Protein AF-A0A1F7V9Z9-F1 (afdb_monomer)

InterPro domains:
  IPR032808 DoxX family [PF07681] (22-107)

Foldseek 3Di:
DDDDPVNVVVVVDPPVVVLVVLLVLLLVLLCVLQVVLCVQVPDPPRFCLVVLCPFDDDCSVVSNVCRPPPVVSCCSNVLSNVLSVCSVQLHLLQVSLVSLLVVLVVVCRRNVCVNPVVHPDDPSNVSNVSSVCSNPDPSSCPRHCLVVVCPDPVNVVDPVSNNSD

Organism: NCBI:txid1802408

pLDDT: mean 88.8, std 11.3, range [54.09, 98.44]

Mean predicted aligned error: 6.37 Å

Radius of gyration: 18.66 Å; Cα contacts (8 Å, |Δi|>4): 190; chains: 1; bounding box: 42×37×50 Å

Structure (mmCIF, N/CA/C/O backbone):
data_AF-A0A1F7V9Z9-F1
#
_entry.id   AF-A0A1F7V9Z9-F1
#
loop_
_atom_site.group_PDB
_atom_site.id
_atom_site.type_symbol
_atom_site.label_atom_id
_atom_site.label_alt_id
_atom_site.label_comp_id
_atom_site.label_asym_id
_atom_site.label_entity_id
_atom_site.label_seq_id
_atom_site.pdbx_PDB_ins_code
_atom_site.Cartn_x
_atom_site.Cartn_y
_atom_site.Cartn_z
_atom_site.occupancy
_atom_site.B_iso_or_equiv
_atom_site.auth_seq_id
_atom_site.auth_comp_id
_atom_site.auth_asym_id
_atom_site.auth_atom_id
_atom_site.pdbx_PDB_model_num
ATOM 1 N N . MET A 1 1 ? -24.300 -20.851 29.637 1.00 61.25 1 MET A N 1
ATOM 2 C CA . MET A 1 1 ? -23.909 -20.732 28.215 1.00 61.25 1 MET A CA 1
ATOM 3 C C . MET A 1 1 ? -22.431 -21.101 28.122 1.00 61.25 1 MET A C 1
ATOM 5 O O . MET A 1 1 ? -21.657 -20.502 28.857 1.00 61.25 1 MET A O 1
ATOM 9 N N . LYS A 1 2 ? -22.033 -22.140 27.368 1.00 64.06 2 LYS A N 1
ATOM 10 C CA . LYS A 1 2 ? -20.602 -22.479 27.214 1.00 64.06 2 LYS A CA 1
ATOM 11 C C . LYS A 1 2 ? -19.949 -21.361 26.401 1.00 64.06 2 LYS A C 1
ATOM 13 O O . LYS A 1 2 ? -20.357 -21.147 25.265 1.00 64.06 2 LYS A O 1
ATOM 18 N N . THR A 1 3 ? -18.995 -20.646 26.987 1.00 73.06 3 THR A N 1
ATOM 19 C CA . THR A 1 3 ? -18.191 -19.659 26.260 1.00 73.06 3 THR A CA 1
ATOM 20 C C . THR A 1 3 ? -17.391 -20.379 25.179 1.00 73.06 3 THR A C 1
ATOM 22 O O . THR A 1 3 ? -16.817 -21.447 25.422 1.00 73.06 3 THR A O 1
ATOM 25 N N . SER A 1 4 ? -17.407 -19.844 23.960 1.00 87.19 4 SER A N 1
ATOM 26 C CA . SER A 1 4 ? -16.645 -20.419 22.858 1.00 87.19 4 SER A CA 1
ATOM 27 C C . SER A 1 4 ? -15.143 -20.255 23.122 1.00 87.19 4 SER A C 1
ATOM 29 O O . SER A 1 4 ? -14.706 -19.453 23.955 1.00 87.19 4 SER A O 1
ATOM 31 N N . SER A 1 5 ? -14.307 -21.018 22.416 1.00 81.31 5 SER A N 1
ATOM 32 C CA . SER A 1 5 ? -12.852 -20.819 22.484 1.00 81.31 5 SER A CA 1
ATOM 33 C C . SER A 1 5 ? -12.435 -19.407 22.049 1.00 81.31 5 SER A C 1
ATOM 35 O O . SER A 1 5 ? -11.428 -18.907 22.541 1.00 81.31 5 SER A O 1
ATOM 37 N N . PHE A 1 6 ? -13.235 -18.746 21.206 1.00 77.25 6 PHE A N 1
ATOM 38 C CA . PHE A 1 6 ? -13.003 -17.373 20.768 1.00 77.25 6 PHE A CA 1
ATOM 39 C C . PHE A 1 6 ? -13.287 -16.354 21.878 1.00 77.25 6 PHE A C 1
ATOM 41 O O . PHE A 1 6 ? -12.482 -15.456 22.104 1.00 77.25 6 PHE A O 1
ATOM 48 N N . ASP A 1 7 ? -14.362 -16.546 22.646 1.00 78.69 7 ASP A N 1
ATOM 49 C CA . ASP A 1 7 ? -14.715 -15.643 23.753 1.00 78.69 7 ASP A CA 1
ATOM 50 C C . ASP A 1 7 ? -13.625 -15.650 24.830 1.00 78.69 7 ASP A C 1
A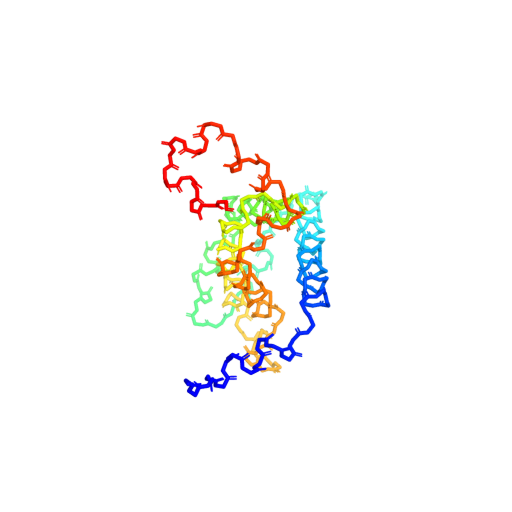TOM 52 O O . ASP A 1 7 ? -13.245 -14.613 25.369 1.00 78.69 7 ASP A O 1
ATOM 56 N N . ARG A 1 8 ? -13.054 -16.829 25.105 1.00 79.94 8 ARG A N 1
ATOM 57 C CA . ARG A 1 8 ? -11.933 -16.970 26.044 1.00 79.94 8 ARG A CA 1
ATOM 58 C C . ARG A 1 8 ? -10.670 -16.259 2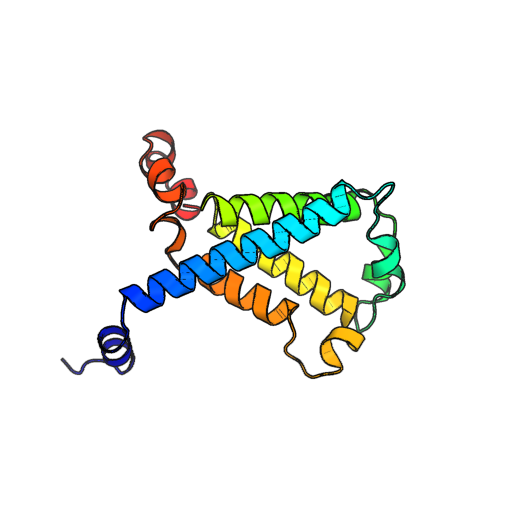5.558 1.00 79.94 8 ARG A C 1
ATOM 60 O O . ARG A 1 8 ? -9.995 -15.635 26.369 1.00 79.94 8 ARG A O 1
ATOM 67 N N . LEU A 1 9 ? -10.371 -16.322 24.259 1.00 76.81 9 LEU A N 1
ATOM 68 C CA . LEU A 1 9 ? -9.246 -15.602 23.658 1.00 76.81 9 LEU A CA 1
ATOM 69 C C . LEU A 1 9 ? -9.456 -14.082 23.719 1.00 76.81 9 LEU A C 1
ATOM 71 O O . LEU A 1 9 ? -8.547 -13.353 24.110 1.00 76.81 9 LEU A O 1
ATOM 75 N N . ALA A 1 10 ? -10.658 -13.609 23.387 1.00 74.31 10 ALA A N 1
ATOM 76 C CA . ALA A 1 10 ? -11.002 -12.192 23.432 1.00 74.31 10 ALA A CA 1
ATOM 77 C C . ALA A 1 10 ? -10.874 -11.618 24.853 1.00 74.31 10 ALA A C 1
ATOM 79 O O . ALA A 1 10 ? -10.286 -10.557 25.034 1.00 74.31 10 ALA A O 1
ATOM 80 N N . HIS A 1 11 ? -11.342 -12.346 25.873 1.00 75.31 11 HIS A N 1
ATOM 81 C CA . HIS A 1 11 ? -11.201 -11.934 27.273 1.00 75.31 11 HIS A CA 1
ATOM 82 C C . HIS A 1 11 ? -9.764 -12.016 27.810 1.00 75.31 11 HIS A C 1
ATOM 84 O O . HIS A 1 11 ? -9.434 -11.299 28.751 1.00 75.31 11 HIS A O 1
ATOM 90 N N . ALA A 1 12 ? -8.913 -12.870 27.233 1.00 76.50 12 ALA A N 1
ATOM 91 C CA . ALA A 1 12 ? -7.499 -12.979 27.595 1.00 76.50 12 ALA A CA 1
ATOM 92 C C . ALA A 1 12 ? -6.606 -11.939 26.891 1.00 76.50 12 ALA A C 1
ATOM 94 O O . ALA A 1 12 ? -5.448 -11.768 27.271 1.00 76.50 12 ALA A O 1
ATOM 95 N N . THR A 1 13 ? -7.117 -11.259 25.861 1.00 77.81 13 THR A N 1
ATOM 96 C CA . THR A 1 13 ? -6.354 -10.281 25.080 1.00 77.81 13 THR A CA 1
ATOM 97 C C . THR A 1 13 ? -6.350 -8.927 25.787 1.00 77.81 13 THR A C 1
ATOM 99 O O . THR A 1 13 ? -7.410 -8.360 26.052 1.00 77.81 13 THR A O 1
ATOM 102 N N . ASP A 1 14 ? -5.166 -8.362 26.048 1.00 85.62 14 ASP A N 1
ATOM 103 C CA . ASP A 1 14 ? -5.070 -6.962 26.471 1.00 85.62 14 ASP A CA 1
ATOM 104 C C . ASP A 1 14 ? -5.471 -6.045 25.310 1.00 85.62 14 ASP A C 1
ATOM 106 O O . ASP A 1 14 ? -4.709 -5.815 24.366 1.00 85.62 14 ASP A O 1
ATOM 110 N N . ALA A 1 15 ? -6.691 -5.514 25.387 1.00 82.38 15 ALA A N 1
ATOM 111 C CA . ALA A 1 15 ? -7.247 -4.640 24.364 1.00 82.38 15 ALA A CA 1
ATOM 112 C C . ALA A 1 15 ? -6.366 -3.406 24.117 1.00 82.38 15 ALA A C 1
ATOM 114 O O . ALA A 1 15 ? -6.237 -2.968 22.975 1.00 82.38 15 ALA A O 1
ATOM 115 N N . LYS A 1 16 ? -5.720 -2.859 25.159 1.00 83.75 16 LYS A N 1
ATOM 116 C CA . LYS A 1 16 ? -4.858 -1.677 25.017 1.00 83.75 16 LYS A CA 1
ATOM 117 C C . LYS A 1 16 ? -3.607 -2.009 24.212 1.00 83.75 16 LYS A C 1
ATOM 119 O O . LYS A 1 16 ? -3.325 -1.320 23.233 1.00 83.75 16 LYS A O 1
ATOM 124 N N . GLY A 1 17 ? -2.895 -3.072 24.584 1.00 86.50 17 GLY A N 1
ATOM 125 C CA . GLY A 1 17 ? -1.724 -3.554 23.856 1.00 86.50 17 GLY A CA 1
ATOM 126 C C . GLY A 1 17 ? -2.038 -3.896 22.400 1.00 86.50 17 GLY A C 1
ATOM 127 O O . GLY A 1 17 ? -1.309 -3.477 21.502 1.00 86.50 17 GLY A O 1
ATOM 128 N N . PHE A 1 18 ? -3.162 -4.572 22.144 1.00 86.75 18 PHE A N 1
ATOM 129 C CA . PHE A 1 18 ? -3.596 -4.899 20.785 1.00 86.75 18 PHE A CA 1
ATOM 130 C C . PHE A 1 18 ? -3.855 -3.648 19.931 1.00 86.75 18 PHE A C 1
ATOM 132 O O . PHE A 1 18 ? -3.379 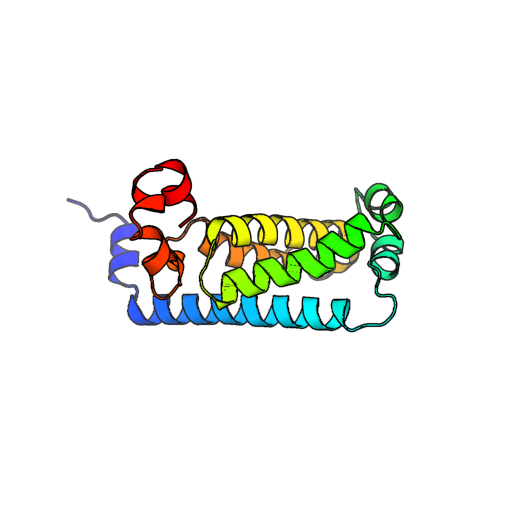-3.566 18.797 1.00 86.75 18 PHE A O 1
ATOM 139 N N . ILE A 1 19 ? -4.551 -2.644 20.479 1.00 85.69 19 ILE A N 1
ATOM 140 C CA . ILE A 1 19 ? -4.811 -1.375 19.782 1.00 85.69 19 ILE A CA 1
ATOM 141 C C . ILE A 1 19 ? -3.501 -0.638 19.484 1.00 85.69 19 ILE A C 1
ATOM 143 O O . ILE A 1 19 ? -3.305 -0.180 18.359 1.00 85.69 19 ILE A O 1
ATOM 147 N N . ILE A 1 20 ? -2.587 -0.551 20.457 1.00 88.31 20 ILE A N 1
ATOM 148 C CA . ILE A 1 20 ? -1.277 0.089 20.267 1.00 88.31 20 ILE A CA 1
ATOM 149 C C . ILE A 1 20 ? -0.505 -0.611 19.147 1.00 88.31 20 ILE A C 1
ATOM 151 O O . ILE A 1 20 ? 0.013 0.058 18.255 1.00 88.31 20 ILE A O 1
ATOM 155 N N . LEU A 1 21 ? -0.474 -1.945 19.142 1.00 91.56 21 LEU A N 1
ATOM 156 C CA . LEU A 1 21 ? 0.197 -2.710 18.096 1.00 91.56 21 LEU A CA 1
ATOM 157 C C . LEU A 1 21 ? -0.418 -2.450 16.714 1.00 91.56 21 LEU A C 1
ATOM 159 O O . LEU A 1 21 ? 0.316 -2.223 15.757 1.00 91.56 21 LEU A O 1
ATOM 163 N N . CYS A 1 22 ? -1.748 -2.413 16.604 1.00 90.44 22 CYS A N 1
ATOM 164 C CA . CYS A 1 22 ? -2.423 -2.094 15.344 1.00 90.44 22 CYS A CA 1
ATOM 165 C C . CYS A 1 22 ? -2.088 -0.677 14.857 1.00 90.44 22 CYS A C 1
ATOM 167 O O . CYS A 1 22 ? -1.862 -0.473 13.667 1.00 90.44 22 CYS A O 1
ATOM 169 N N . LEU A 1 23 ? -2.002 0.303 15.762 1.00 90.25 23 LEU A N 1
ATOM 170 C CA . LEU A 1 23 ? -1.580 1.660 15.412 1.00 90.25 23 LEU A CA 1
ATOM 171 C C . LEU A 1 23 ? -0.126 1.694 14.935 1.00 90.25 23 LEU A C 1
ATOM 173 O O . LEU A 1 23 ? 0.157 2.325 13.920 1.00 90.25 23 LEU A O 1
ATOM 177 N N . LEU A 1 24 ? 0.780 0.984 15.610 1.00 93.75 24 LEU A N 1
ATOM 178 C CA . LEU A 1 24 ? 2.178 0.879 15.190 1.00 93.75 24 LEU A CA 1
ATOM 179 C C . LEU A 1 24 ? 2.309 0.221 13.815 1.00 93.75 24 LEU A C 1
ATOM 181 O O . LEU A 1 24 ? 3.043 0.729 12.973 1.00 93.75 24 LEU A O 1
ATOM 185 N N . LEU A 1 25 ? 1.560 -0.854 13.555 1.00 95.56 25 LEU A N 1
ATOM 186 C CA . LEU A 1 25 ? 1.512 -1.487 12.238 1.00 95.56 25 LEU A CA 1
ATOM 187 C C . LEU A 1 25 ? 0.972 -0.521 11.178 1.00 95.56 25 LEU A C 1
ATOM 189 O O . LEU A 1 25 ? 1.540 -0.436 10.093 1.00 95.56 25 LEU A O 1
ATOM 193 N N . ARG A 1 26 ? -0.069 0.260 11.492 1.00 93.88 26 ARG A N 1
ATOM 194 C CA . ARG A 1 26 ? -0.634 1.257 10.570 1.00 93.88 26 ARG A CA 1
ATOM 195 C C . ARG A 1 26 ? 0.387 2.333 10.213 1.00 93.88 26 ARG A C 1
ATOM 197 O O . ARG A 1 26 ? 0.596 2.607 9.035 1.00 93.88 26 ARG A O 1
ATOM 204 N N . PHE A 1 27 ? 1.037 2.923 11.215 1.00 95.19 27 PHE A N 1
ATOM 205 C CA . PHE A 1 27 ? 2.066 3.938 10.991 1.00 95.19 27 PHE A CA 1
ATOM 206 C C . PHE A 1 27 ? 3.304 3.359 10.306 1.00 95.19 27 PHE A C 1
ATOM 208 O O . PHE A 1 27 ? 3.858 4.009 9.427 1.00 95.19 27 PHE A O 1
ATOM 215 N N . GLY A 1 28 ? 3.701 2.130 10.639 1.00 97.50 28 GLY A N 1
ATOM 216 C CA . GLY A 1 28 ? 4.784 1.422 9.961 1.00 97.50 28 GLY A CA 1
ATOM 217 C C . GLY A 1 28 ? 4.495 1.231 8.473 1.00 97.50 28 GLY A C 1
ATOM 218 O O . GLY A 1 28 ? 5.327 1.577 7.639 1.00 97.50 28 GLY A O 1
ATOM 219 N N . MET A 1 29 ? 3.285 0.777 8.132 1.00 97.31 29 MET A N 1
ATOM 220 C CA . MET A 1 29 ? 2.834 0.661 6.743 1.00 97.31 29 MET A CA 1
ATOM 221 C C . MET A 1 29 ? 2.775 2.023 6.039 1.00 97.31 29 MET A C 1
ATOM 223 O O . MET A 1 29 ? 3.199 2.136 4.892 1.00 97.31 29 MET A O 1
ATOM 227 N N . ALA A 1 30 ? 2.290 3.064 6.723 1.00 97.69 30 ALA A N 1
ATOM 228 C CA . ALA A 1 30 ? 2.255 4.418 6.180 1.00 97.69 30 ALA A CA 1
ATOM 229 C C . ALA A 1 30 ? 3.663 4.933 5.853 1.00 97.69 30 ALA A C 1
ATOM 231 O O . ALA A 1 30 ? 3.905 5.388 4.741 1.00 97.69 30 ALA A O 1
ATOM 232 N N . ILE A 1 31 ? 4.604 4.821 6.794 1.00 98.19 31 ILE A N 1
ATOM 233 C CA . ILE A 1 31 ? 5.999 5.240 6.607 1.00 98.19 31 ILE A CA 1
ATOM 234 C C . ILE A 1 31 ? 6.638 4.465 5.456 1.00 98.19 31 ILE A C 1
ATOM 236 O O . ILE A 1 31 ? 7.265 5.078 4.597 1.00 98.19 31 ILE A O 1
ATOM 240 N N . LEU A 1 32 ? 6.448 3.143 5.411 1.00 98.12 32 LEU A N 1
ATOM 241 C CA . LEU A 1 32 ? 6.991 2.286 4.359 1.00 98.12 32 LEU A CA 1
ATOM 242 C C . LEU A 1 32 ? 6.544 2.745 2.968 1.00 98.12 32 LEU A C 1
ATOM 244 O O . LEU A 1 32 ? 7.378 2.960 2.090 1.00 98.12 32 LEU A O 1
ATOM 248 N N . LEU A 1 33 ? 5.236 2.928 2.781 1.00 98.25 33 LEU A N 1
ATOM 249 C CA . LEU A 1 33 ? 4.661 3.303 1.491 1.00 98.25 33 LEU A CA 1
ATOM 250 C C . LEU A 1 33 ? 5.000 4.743 1.106 1.00 98.25 33 LEU A C 1
ATOM 252 O O . LEU A 1 33 ? 5.344 5.002 -0.042 1.00 98.25 33 LEU A O 1
ATOM 256 N N . LEU A 1 34 ? 4.959 5.678 2.058 1.00 98.44 34 LEU A N 1
ATOM 257 C CA . LEU A 1 34 ? 5.307 7.077 1.803 1.00 98.44 34 LEU A CA 1
ATOM 258 C C . LEU A 1 34 ? 6.784 7.239 1.456 1.00 98.44 34 LEU A C 1
ATOM 260 O O . LEU A 1 34 ? 7.112 8.015 0.564 1.00 98.44 34 LEU A O 1
ATOM 264 N N . TYR A 1 35 ? 7.668 6.500 2.126 1.00 98.38 35 TYR A N 1
ATOM 265 C CA . TYR A 1 35 ? 9.090 6.504 1.804 1.00 98.38 35 TYR A CA 1
ATOM 266 C C . TYR A 1 35 ? 9.342 5.921 0.409 1.00 98.38 35 TYR A C 1
ATOM 268 O O . TYR A 1 35 ? 10.060 6.523 -0.389 1.00 98.38 35 TYR A O 1
ATOM 276 N N . ALA A 1 36 ? 8.705 4.789 0.090 1.00 97.44 36 ALA A N 1
ATOM 277 C CA . ALA A 1 36 ? 8.791 4.171 -1.228 1.00 97.44 36 ALA A CA 1
ATOM 278 C C . ALA A 1 36 ? 8.276 5.110 -2.331 1.00 97.44 36 ALA A C 1
ATOM 280 O O . ALA A 1 36 ? 8.970 5.307 -3.327 1.00 97.44 36 ALA A O 1
ATOM 281 N N . ALA A 1 37 ? 7.122 5.745 -2.126 1.00 98.06 37 ALA A N 1
ATOM 282 C CA . ALA A 1 37 ? 6.548 6.696 -3.067 1.00 98.06 37 ALA A CA 1
ATOM 283 C C . ALA A 1 37 ? 7.436 7.932 -3.243 1.00 98.06 37 ALA A C 1
ATOM 285 O O . ALA A 1 37 ? 7.704 8.350 -4.366 1.00 98.06 37 ALA A O 1
ATOM 286 N N . TRP A 1 38 ? 7.934 8.496 -2.140 1.00 97.94 38 TRP A N 1
ATOM 287 C CA . TRP A 1 38 ? 8.824 9.654 -2.157 1.00 97.94 38 TRP A CA 1
ATOM 288 C C . TRP A 1 38 ? 10.090 9.383 -2.970 1.00 97.94 38 TRP A C 1
ATOM 290 O O . TRP A 1 38 ? 10.445 10.178 -3.842 1.00 97.94 38 TRP A O 1
ATOM 300 N N . ALA A 1 39 ? 10.739 8.239 -2.736 1.00 97.50 39 ALA A N 1
ATOM 301 C CA . ALA A 1 39 ? 11.933 7.839 -3.474 1.00 97.50 39 ALA A CA 1
ATOM 302 C C . ALA A 1 39 ? 11.676 7.733 -4.987 1.00 97.50 39 ALA A C 1
ATOM 304 O O . ALA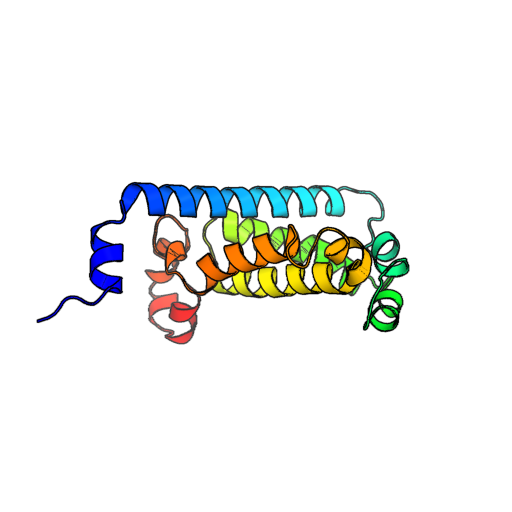 A 1 39 ? 12.534 8.117 -5.776 1.00 97.50 39 ALA A O 1
ATOM 305 N N . LYS A 1 40 ? 10.495 7.255 -5.396 1.00 96.69 40 LYS A N 1
ATOM 306 C CA . LYS A 1 40 ? 10.123 7.143 -6.813 1.00 96.69 40 LYS A CA 1
ATOM 307 C C . LYS A 1 40 ? 9.761 8.494 -7.437 1.00 96.69 40 LYS A C 1
ATOM 309 O O . LYS A 1 40 ? 10.241 8.812 -8.512 1.00 96.69 40 LYS A O 1
ATOM 314 N N . ILE A 1 41 ? 8.960 9.308 -6.750 1.00 96.81 41 ILE A N 1
ATOM 315 C CA . ILE A 1 41 ? 8.466 10.598 -7.265 1.00 96.81 41 ILE A CA 1
ATOM 316 C C . ILE A 1 41 ? 9.591 11.631 -7.392 1.00 96.81 41 ILE A C 1
ATOM 318 O O . ILE A 1 41 ? 9.569 12.465 -8.293 1.00 96.81 41 ILE A O 1
ATOM 322 N N . THR A 1 42 ? 10.558 11.606 -6.476 1.00 96.69 42 THR A N 1
ATOM 323 C CA . THR A 1 42 ? 11.690 12.547 -6.488 1.00 96.69 42 THR A CA 1
ATOM 324 C C . THR A 1 42 ? 12.858 12.092 -7.355 1.00 96.69 42 THR A C 1
ATOM 326 O O . THR A 1 42 ? 13.751 12.893 -7.635 1.00 96.69 42 THR A O 1
ATOM 329 N N . ALA A 1 43 ? 1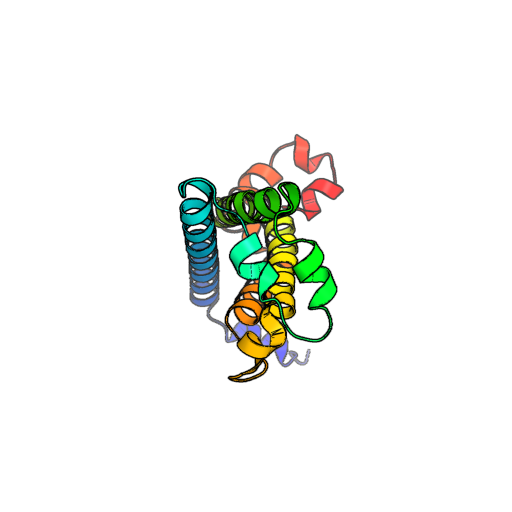2.871 10.829 -7.786 1.00 95.50 43 ALA A N 1
ATOM 330 C CA . ALA A 1 43 ? 13.895 10.328 -8.683 1.00 95.50 43 ALA A CA 1
ATOM 331 C C . ALA A 1 43 ? 13.666 10.880 -10.105 1.00 95.50 43 ALA A C 1
ATOM 333 O O . ALA A 1 43 ? 12.557 10.766 -10.633 1.00 95.50 43 ALA A O 1
ATOM 334 N N . PRO A 1 44 ? 14.698 11.461 -10.747 1.00 92.06 44 PRO A N 1
ATOM 335 C CA . PRO A 1 44 ? 14.606 11.874 -12.142 1.00 92.06 44 PRO A CA 1
ATOM 336 C C . PRO A 1 44 ? 14.265 10.677 -13.031 1.00 92.06 44 PRO A C 1
ATOM 338 O O . PRO A 1 44 ? 14.918 9.637 -12.933 1.00 92.06 44 PRO A O 1
ATOM 341 N N . ASP A 1 45 ? 13.246 10.831 -13.877 1.00 90.31 45 ASP A N 1
ATOM 342 C CA . ASP A 1 45 ? 12.834 9.838 -14.878 1.00 90.31 45 ASP A CA 1
ATOM 343 C C . ASP A 1 45 ? 12.579 8.428 -14.310 1.00 90.31 45 ASP A C 1
ATOM 345 O O . ASP A 1 45 ? 12.857 7.415 -14.961 1.00 90.31 45 ASP A O 1
ATOM 349 N N . TRP A 1 46 ? 12.058 8.338 -13.079 1.00 95.69 46 TRP A N 1
ATOM 350 C CA . TRP A 1 46 ? 11.743 7.045 -12.477 1.00 95.69 46 TRP A CA 1
ATOM 351 C C . TRP A 1 46 ? 10.735 6.256 -13.322 1.00 95.69 46 TRP A C 1
ATOM 353 O O . TRP A 1 46 ? 9.703 6.777 -13.744 1.00 95.69 46 TRP A O 1
ATOM 363 N N . SER A 1 47 ? 11.016 4.965 -13.515 1.00 96.69 47 SER A N 1
ATOM 364 C CA . SER A 1 47 ? 10.124 4.027 -14.194 1.00 96.69 47 SER A CA 1
ATOM 365 C C . SER A 1 47 ? 10.227 2.630 -13.585 1.00 96.69 47 SER A C 1
ATOM 367 O O . SER A 1 47 ? 11.316 2.150 -13.252 1.00 96.69 47 SER A O 1
ATOM 369 N N . ALA A 1 48 ? 9.100 1.921 -13.527 1.00 95.88 48 ALA A N 1
ATOM 370 C CA . ALA A 1 48 ? 9.035 0.512 -13.164 1.00 95.88 48 ALA A CA 1
ATOM 371 C C . ALA A 1 48 ? 9.644 -0.398 -14.245 1.00 95.88 48 ALA A C 1
ATOM 373 O O . ALA A 1 48 ? 9.834 -1.590 -14.000 1.00 95.88 48 ALA A O 1
ATOM 374 N N . ALA A 1 49 ? 9.992 0.127 -15.429 1.00 96.25 49 ALA A N 1
ATOM 375 C CA . ALA A 1 49 ? 10.575 -0.645 -16.525 1.00 96.25 49 ALA A CA 1
ATOM 376 C C . ALA A 1 49 ? 11.810 -1.454 -16.105 1.00 96.25 49 ALA A C 1
ATOM 378 O O . ALA A 1 49 ? 11.961 -2.603 -16.520 1.00 96.25 49 ALA A O 1
ATOM 379 N N . GLY A 1 50 ? 12.681 -0.868 -15.275 1.00 92.12 50 GLY A N 1
ATOM 380 C CA . GLY A 1 50 ? 13.881 -1.538 -14.773 1.00 92.12 50 GLY A CA 1
ATOM 381 C C . GLY A 1 50 ? 13.567 -2.767 -13.920 1.00 92.12 50 GLY A C 1
ATOM 382 O O . GLY A 1 50 ? 14.327 -3.722 -13.946 1.00 92.12 50 GLY A O 1
ATOM 383 N N . TYR A 1 51 ? 12.431 -2.774 -13.226 1.00 93.88 51 TYR A N 1
ATOM 384 C CA . TYR A 1 51 ? 11.955 -3.914 -12.447 1.00 93.88 51 TYR A CA 1
ATOM 385 C C . TYR A 1 51 ? 11.194 -4.916 -13.332 1.00 93.88 51 TYR A C 1
ATOM 387 O O . TYR A 1 51 ? 11.503 -6.105 -13.359 1.00 93.88 51 TYR A O 1
ATOM 395 N N . LEU A 1 52 ? 10.241 -4.425 -14.128 1.00 96.94 52 LEU A N 1
ATOM 396 C CA . LEU A 1 52 ? 9.330 -5.251 -14.923 1.00 96.94 52 LEU A CA 1
ATOM 397 C C . LEU A 1 52 ? 10.019 -6.014 -16.061 1.00 96.94 52 LEU A C 1
ATOM 399 O O . LEU A 1 52 ? 9.591 -7.120 -16.384 1.00 96.94 52 LEU A O 1
ATOM 403 N N . LYS A 1 53 ? 11.112 -5.489 -16.633 1.00 97.06 53 LYS A N 1
ATOM 404 C CA . LYS A 1 53 ? 11.918 -6.211 -17.639 1.00 97.06 53 LYS A CA 1
ATOM 405 C C . LYS A 1 53 ? 12.497 -7.524 -17.114 1.00 97.06 53 LYS A C 1
ATOM 407 O O . LYS A 1 53 ? 12.712 -8.441 -17.901 1.00 97.06 53 LYS A O 1
ATOM 412 N N . PHE A 1 54 ? 12.727 -7.618 -15.807 1.00 95.69 54 PHE A N 1
ATOM 413 C CA . PHE A 1 54 ? 13.242 -8.820 -15.152 1.00 95.69 54 PHE A CA 1
ATOM 414 C C . PHE A 1 54 ? 12.156 -9.576 -14.379 1.00 95.69 54 PHE A C 1
ATOM 416 O O . PHE A 1 54 ? 12.475 -10.446 -13.567 1.00 95.69 54 PHE A O 1
ATOM 423 N N . ALA A 1 55 ? 10.874 -9.276 -14.631 1.00 96.69 55 ALA A N 1
ATOM 424 C CA . ALA A 1 55 ? 9.779 -10.043 -14.055 1.00 96.69 55 ALA A CA 1
ATOM 425 C C . ALA A 1 55 ? 9.912 -11.528 -14.424 1.00 96.69 55 ALA A C 1
ATOM 427 O O . ALA A 1 55 ? 10.353 -11.882 -15.522 1.00 96.69 55 ALA A O 1
ATOM 428 N N . SER A 1 56 ? 9.535 -12.400 -13.495 1.00 95.44 56 SER A N 1
ATOM 429 C CA . SER A 1 56 ? 9.791 -13.838 -13.558 1.00 95.44 56 SER A CA 1
ATOM 430 C C . SER A 1 56 ? 8.572 -14.657 -13.127 1.00 95.44 56 SER A C 1
ATOM 432 O O . SER A 1 56 ? 7.629 -14.134 -12.537 1.00 95.44 56 SER A O 1
ATOM 434 N N . GLY A 1 57 ? 8.580 -15.958 -13.431 1.00 93.62 57 GLY A N 1
ATOM 435 C CA . GLY A 1 57 ? 7.498 -16.880 -13.075 1.00 93.62 57 GLY A CA 1
ATOM 436 C C . GLY A 1 57 ? 6.351 -16.946 -14.095 1.00 93.62 57 GLY A C 1
ATOM 437 O O . GLY A 1 57 ? 6.537 -16.597 -15.262 1.00 93.62 57 GLY A O 1
ATOM 438 N N . PRO A 1 58 ? 5.161 -17.426 -13.685 1.00 91.06 58 PRO A N 1
ATOM 439 C CA . PRO A 1 58 ? 4.102 -17.855 -14.606 1.00 91.06 58 PRO A CA 1
ATOM 440 C C . PRO A 1 58 ? 3.501 -16.725 -15.456 1.00 91.06 58 PRO A C 1
ATOM 442 O O . PRO A 1 58 ? 2.993 -16.986 -16.542 1.00 91.06 58 PRO A O 1
ATOM 445 N N . PHE A 1 59 ? 3.592 -15.473 -14.996 1.00 95.12 59 PHE A N 1
ATOM 446 C CA . PHE A 1 59 ? 3.068 -14.294 -15.699 1.00 95.12 59 PHE A CA 1
ATOM 447 C C . PHE A 1 59 ? 4.171 -13.348 -16.194 1.00 95.12 59 PHE A C 1
ATOM 449 O O . PHE A 1 59 ? 3.890 -12.193 -16.513 1.00 95.12 59 PHE A O 1
ATOM 456 N N . ALA A 1 60 ? 5.420 -13.821 -16.275 1.00 96.31 60 ALA A N 1
ATOM 457 C CA . ALA A 1 60 ? 6.583 -12.999 -16.616 1.00 96.31 60 ALA A CA 1
ATOM 458 C C . ALA A 1 60 ? 6.376 -12.166 -17.891 1.00 96.31 60 ALA A C 1
ATOM 460 O O . ALA A 1 60 ? 6.560 -10.955 -17.860 1.00 96.31 60 ALA A O 1
ATOM 461 N N . LEU A 1 61 ? 5.914 -12.787 -18.984 1.00 97.06 61 LEU A N 1
ATOM 462 C CA . LEU A 1 61 ? 5.703 -12.099 -20.265 1.00 97.06 61 LEU A CA 1
ATOM 463 C C . LEU A 1 61 ? 4.669 -10.970 -20.174 1.00 97.06 61 LEU A C 1
ATOM 465 O O . LEU A 1 61 ? 4.846 -9.923 -20.792 1.00 97.06 61 LEU A O 1
ATOM 469 N N . TRP A 1 62 ? 3.607 -11.158 -19.385 1.00 97.25 62 TRP A N 1
ATOM 470 C CA . TRP A 1 62 ? 2.598 -10.121 -19.185 1.00 97.25 62 TRP A CA 1
ATOM 471 C C . TRP A 1 62 ? 3.193 -8.921 -18.446 1.00 97.25 62 TRP A C 1
ATOM 473 O O . TRP A 1 62 ? 3.084 -7.797 -18.925 1.00 97.25 62 TRP A O 1
ATOM 483 N N . PHE A 1 63 ? 3.913 -9.147 -17.346 1.00 97.31 63 PHE A N 1
ATOM 484 C CA . PHE A 1 63 ? 4.580 -8.066 -16.615 1.00 97.31 63 PHE A CA 1
ATOM 485 C C . PHE A 1 63 ? 5.673 -7.377 -17.438 1.00 97.31 63 PHE A C 1
ATOM 487 O O . PHE A 1 63 ? 5.749 -6.151 -17.445 1.00 97.31 63 PHE A O 1
ATOM 494 N N . GLN A 1 64 ? 6.473 -8.138 -18.183 1.00 97.75 64 GLN A N 1
ATOM 495 C CA . GLN A 1 64 ? 7.493 -7.591 -19.080 1.00 97.75 64 GLN A CA 1
ATOM 496 C C . GLN A 1 64 ? 6.871 -6.718 -20.178 1.00 97.75 64 GLN A C 1
ATOM 498 O O . GLN A 1 64 ? 7.442 -5.686 -20.522 1.00 97.75 64 GLN A O 1
ATOM 503 N N . SER A 1 65 ? 5.675 -7.065 -20.676 1.00 97.31 65 SER A N 1
ATOM 504 C CA . SER A 1 65 ? 4.943 -6.246 -21.658 1.00 97.31 65 SER A CA 1
ATOM 505 C C . SER A 1 65 ? 4.487 -4.885 -21.115 1.00 97.31 65 SER A C 1
ATOM 507 O O . SER A 1 65 ? 4.238 -3.965 -21.889 1.00 97.31 65 SER A O 1
ATOM 509 N N . LEU A 1 66 ? 4.406 -4.739 -19.789 1.00 97.12 66 LEU A N 1
ATOM 510 C CA . LEU A 1 66 ? 4.064 -3.485 -19.117 1.00 97.12 66 LEU A CA 1
ATOM 511 C C . LEU A 1 66 ? 5.288 -2.594 -18.864 1.00 97.12 66 LEU A C 1
ATOM 513 O O . LEU A 1 66 ? 5.132 -1.451 -18.431 1.00 97.12 66 LEU A O 1
ATOM 517 N N . ALA A 1 67 ? 6.504 -3.087 -19.111 1.00 96.50 67 ALA A N 1
ATOM 518 C CA . ALA A 1 67 ? 7.718 -2.320 -18.880 1.00 96.50 67 ALA A CA 1
ATOM 519 C C . ALA A 1 67 ? 7.766 -1.067 -19.772 1.00 96.50 67 ALA A C 1
ATOM 521 O O . ALA A 1 67 ? 7.697 -1.156 -20.996 1.00 96.50 67 ALA A O 1
ATOM 522 N N . GLY A 1 68 ? 7.930 0.103 -19.150 1.00 94.00 68 GLY A N 1
ATOM 523 C CA . GLY A 1 68 ? 7.953 1.400 -19.839 1.00 94.00 68 GLY A CA 1
ATOM 524 C C . GLY A 1 68 ? 6.566 1.998 -20.089 1.00 94.00 68 GLY A C 1
ATOM 525 O O . GLY A 1 68 ? 6.450 3.001 -20.789 1.00 94.00 68 GLY A O 1
ATOM 526 N N . ASN A 1 69 ? 5.507 1.402 -19.536 1.00 96.50 69 ASN A N 1
ATOM 527 C CA . ASN A 1 69 ? 4.170 1.973 -19.591 1.00 96.50 69 ASN A CA 1
ATOM 528 C C . ASN A 1 69 ? 4.014 3.092 -18.544 1.00 96.50 69 ASN A C 1
ATOM 530 O O . ASN A 1 69 ? 3.940 2.826 -17.345 1.00 96.50 69 ASN A O 1
ATOM 534 N N . ALA A 1 70 ? 3.870 4.335 -19.010 1.00 95.19 70 ALA A N 1
ATOM 535 C CA . ALA A 1 70 ? 3.740 5.514 -18.149 1.00 95.19 70 ALA A CA 1
ATOM 536 C C . ALA A 1 70 ? 2.535 5.462 -17.188 1.00 95.19 70 ALA A C 1
ATOM 538 O O . ALA A 1 70 ? 2.591 6.021 -16.094 1.00 95.19 70 ALA A O 1
ATOM 539 N N . LEU A 1 71 ? 1.448 4.777 -17.564 1.00 96.62 71 LEU A N 1
ATOM 540 C CA . LEU A 1 71 ? 0.302 4.585 -16.674 1.00 96.62 71 LEU A CA 1
ATOM 541 C C . LEU A 1 71 ? 0.672 3.660 -15.512 1.00 96.62 71 LEU A C 1
ATOM 543 O O . LEU A 1 71 ? 0.299 3.941 -14.378 1.00 96.62 71 LEU A O 1
ATOM 547 N N . VAL A 1 72 ? 1.422 2.586 -15.772 1.00 96.75 72 VAL A N 1
ATOM 548 C CA . VAL A 1 72 ? 1.889 1.664 -14.724 1.00 96.75 72 VAL A CA 1
ATOM 549 C C . VAL A 1 72 ? 2.866 2.371 -13.790 1.00 96.75 72 VAL A C 1
ATOM 551 O O . VAL A 1 72 ? 2.728 2.255 -12.574 1.00 96.75 72 VAL A O 1
ATOM 554 N N . ASP A 1 73 ? 3.780 3.169 -14.340 1.00 96.62 73 ASP A N 1
ATOM 555 C CA . ASP A 1 73 ? 4.714 3.975 -13.550 1.00 96.62 73 ASP A CA 1
ATOM 556 C C . ASP A 1 73 ? 3.961 4.951 -12.630 1.00 96.62 73 ASP A C 1
ATOM 558 O O . ASP A 1 73 ? 4.207 4.996 -11.422 1.00 96.62 73 ASP A O 1
ATOM 562 N N . GLY A 1 74 ? 2.970 5.666 -13.173 1.00 96.50 74 GLY A N 1
ATOM 563 C CA . GLY A 1 74 ? 2.099 6.550 -12.400 1.00 96.50 74 GLY A CA 1
ATOM 564 C C . GLY A 1 74 ? 1.294 5.815 -11.326 1.00 96.50 74 GLY A C 1
ATOM 565 O O . GLY A 1 74 ? 1.211 6.290 -10.193 1.00 96.50 74 GLY A O 1
ATOM 566 N N . LEU A 1 75 ? 0.732 4.643 -11.641 1.00 96.88 75 LEU A N 1
ATOM 567 C CA . LEU A 1 75 ? -0.014 3.834 -10.673 1.00 96.88 75 LEU A CA 1
ATOM 568 C C . LEU A 1 75 ? 0.865 3.361 -9.516 1.00 96.88 75 LEU A C 1
ATOM 570 O O . LEU A 1 75 ? 0.400 3.367 -8.381 1.00 96.88 75 LEU A O 1
ATOM 574 N N . VAL A 1 76 ? 2.118 2.978 -9.770 1.00 97.06 76 VAL A N 1
ATOM 575 C CA . VAL A 1 76 ? 3.039 2.581 -8.698 1.00 97.06 76 VAL A CA 1
ATOM 576 C C . VAL A 1 76 ? 3.407 3.790 -7.835 1.00 97.06 76 VAL A C 1
ATOM 578 O O . VAL A 1 76 ? 3.243 3.736 -6.619 1.00 97.06 76 VAL A O 1
ATOM 581 N N . MET A 1 77 ? 3.831 4.901 -8.445 1.00 96.69 77 MET A N 1
ATOM 582 C CA . MET A 1 77 ? 4.239 6.108 -7.714 1.00 96.69 77 MET A CA 1
ATOM 583 C C . MET A 1 77 ? 3.108 6.704 -6.875 1.00 96.69 77 MET A C 1
ATOM 585 O O . MET A 1 77 ? 3.236 6.895 -5.664 1.00 96.69 77 MET A O 1
ATOM 589 N N . TYR A 1 78 ? 1.989 7.020 -7.525 1.00 97.62 78 TYR A N 1
ATOM 590 C CA . TYR A 1 78 ? 0.881 7.710 -6.876 1.00 97.62 78 TYR A CA 1
ATOM 591 C C . TYR A 1 78 ? -0.010 6.751 -6.091 1.00 97.62 78 TYR A C 1
ATOM 593 O O . TYR A 1 78 ? -0.623 7.171 -5.113 1.00 97.62 78 TYR A O 1
ATOM 601 N N . GLY A 1 79 ? -0.059 5.470 -6.462 1.00 97.44 79 GLY A N 1
ATOM 602 C CA . GLY A 1 79 ? -0.751 4.448 -5.681 1.00 97.44 79 GLY A CA 1
ATOM 603 C C . GLY A 1 79 ? -0.122 4.280 -4.304 1.00 97.44 79 GLY A C 1
ATOM 604 O O . GLY A 1 79 ? -0.821 4.416 -3.302 1.00 97.44 79 GLY A O 1
ATOM 605 N N . GLU A 1 80 ? 1.199 4.080 -4.234 1.00 98.00 80 GLU A N 1
ATOM 606 C CA . GLU A 1 80 ? 1.918 4.005 -2.955 1.00 98.00 80 GLU A CA 1
ATOM 607 C C . GLU A 1 80 ? 1.751 5.291 -2.134 1.00 98.00 80 GLU A C 1
ATOM 609 O O . GLU A 1 80 ? 1.498 5.221 -0.930 1.00 98.00 80 GLU A O 1
ATOM 614 N N . LEU A 1 81 ? 1.807 6.464 -2.781 1.00 98.31 81 LEU A N 1
ATOM 615 C CA . LEU A 1 81 ? 1.607 7.749 -2.109 1.00 98.31 81 LEU A CA 1
ATOM 616 C C . LEU A 1 81 ? 0.213 7.844 -1.476 1.00 98.31 81 LEU A C 1
ATOM 618 O O . LEU A 1 81 ? 0.089 8.126 -0.286 1.00 98.31 81 LEU A O 1
ATOM 622 N N . LEU A 1 82 ? -0.842 7.616 -2.262 1.00 97.81 82 LEU A N 1
ATOM 623 C CA . LEU A 1 82 ? -2.225 7.770 -1.811 1.00 97.81 82 LEU A CA 1
ATOM 624 C C . LEU A 1 82 ? -2.581 6.758 -0.718 1.00 97.81 82 LEU A C 1
ATOM 626 O O . LEU A 1 82 ? -3.217 7.128 0.268 1.00 97.81 82 LEU A O 1
ATOM 630 N N . ILE A 1 83 ? -2.133 5.507 -0.855 1.00 97.94 83 ILE A N 1
ATOM 631 C CA . ILE A 1 83 ? -2.330 4.472 0.168 1.00 97.94 83 ILE A CA 1
ATOM 632 C C . ILE A 1 83 ? -1.562 4.840 1.444 1.00 97.94 83 ILE A C 1
ATOM 634 O O . ILE A 1 83 ? -2.118 4.766 2.541 1.00 97.94 83 ILE A O 1
ATOM 638 N N . GLY A 1 84 ? -0.310 5.287 1.318 1.00 97.50 84 GLY A N 1
ATOM 639 C CA . GLY A 1 84 ? 0.503 5.724 2.450 1.00 97.50 84 GLY A CA 1
ATOM 640 C C . GLY A 1 84 ? -0.131 6.889 3.216 1.00 97.50 84 GLY A C 1
ATOM 641 O O . GLY A 1 84 ? -0.197 6.855 4.445 1.00 97.50 84 GLY A O 1
ATOM 642 N N . LEU A 1 85 ? -0.677 7.885 2.507 1.00 96.69 85 LEU A N 1
ATOM 643 C CA . LEU A 1 85 ? -1.393 9.013 3.114 1.00 96.69 85 LEU A CA 1
ATOM 644 C C . LEU A 1 85 ? -2.689 8.566 3.802 1.00 96.69 85 LEU A C 1
ATOM 646 O O . LEU A 1 85 ? -2.975 9.012 4.914 1.00 96.69 85 LEU A O 1
ATOM 650 N N . ALA A 1 86 ? -3.452 7.663 3.184 1.00 94.44 86 ALA A N 1
ATOM 651 C CA . ALA A 1 86 ? -4.655 7.091 3.783 1.00 94.44 86 ALA A CA 1
ATOM 652 C C . ALA A 1 86 ? -4.339 6.376 5.108 1.00 94.44 86 ALA A C 1
ATOM 654 O O . ALA A 1 86 ? -4.983 6.638 6.129 1.00 94.44 86 ALA A O 1
ATOM 655 N N . PHE A 1 87 ? -3.291 5.546 5.132 1.00 94.25 87 PHE A N 1
ATOM 656 C CA . PHE A 1 87 ? -2.820 4.877 6.346 1.00 94.25 87 PHE A CA 1
ATOM 657 C C . PHE A 1 87 ? -2.281 5.852 7.393 1.00 94.25 87 PHE A C 1
ATOM 659 O O . PHE A 1 87 ? -2.586 5.676 8.573 1.00 94.25 87 PHE A O 1
ATOM 666 N N . LEU A 1 88 ? -1.562 6.904 6.992 1.00 94.12 88 LEU A N 1
ATOM 667 C CA . LEU A 1 88 ? -1.055 7.929 7.907 1.00 94.12 88 LEU A CA 1
ATOM 668 C C . LEU A 1 88 ? -2.202 8.661 8.612 1.00 94.12 88 LEU A C 1
ATOM 670 O O . LEU A 1 88 ? -2.277 8.693 9.842 1.00 94.12 88 LEU A O 1
ATOM 674 N N . PHE A 1 89 ? -3.127 9.218 7.832 1.00 90.31 89 PHE A N 1
ATOM 675 C CA . PHE A 1 89 ? -4.215 10.037 8.356 1.00 90.31 89 PHE A CA 1
ATOM 676 C C . PHE A 1 89 ? -5.367 9.221 8.948 1.00 90.31 89 PHE A C 1
ATOM 678 O O . PHE A 1 89 ? -6.199 9.762 9.677 1.00 90.31 89 PHE A O 1
ATOM 685 N N . GLY A 1 90 ? -5.427 7.919 8.671 1.00 87.69 90 GLY A N 1
ATOM 686 C CA . GLY A 1 90 ? -6.565 7.108 9.087 1.00 87.69 90 GLY A CA 1
ATOM 687 C C . GLY A 1 90 ? -7.825 7.505 8.330 1.00 87.69 90 GLY A C 1
ATOM 688 O O . GLY A 1 90 ? -8.871 7.632 8.956 1.00 87.69 90 GLY A O 1
ATOM 689 N N . CYS A 1 91 ? -7.681 7.810 7.036 1.00 86.88 91 CYS A N 1
ATOM 690 C CA . CYS A 1 91 ? -8.760 8.236 6.151 1.00 86.88 91 CYS A CA 1
ATOM 691 C C . CYS A 1 91 ? -8.902 7.234 5.000 1.00 86.88 91 CYS A C 1
ATOM 693 O O . CYS A 1 91 ? -7.895 6.923 4.368 1.00 86.88 91 CYS A O 1
ATOM 695 N N . LEU A 1 92 ? -10.115 6.763 4.693 1.00 87.88 92 LEU A N 1
ATOM 696 C CA . LEU A 1 92 ? -10.381 5.777 3.635 1.00 87.88 92 LEU A CA 1
ATOM 697 C C . LEU A 1 92 ? -9.548 4.493 3.811 1.00 87.88 92 LEU A C 1
ATOM 699 O O . LEU A 1 92 ? -9.029 3.933 2.838 1.00 87.88 92 LEU A O 1
ATOM 703 N N . ILE A 1 93 ? -9.425 4.014 5.055 1.00 89.81 93 ILE A N 1
ATOM 704 C CA . ILE A 1 93 ? -8.551 2.883 5.393 1.00 89.81 93 ILE A CA 1
ATOM 705 C C . ILE A 1 93 ? -8.932 1.610 4.638 1.00 89.81 93 ILE A C 1
ATOM 707 O O . ILE A 1 93 ? -8.047 0.928 4.126 1.00 89.81 93 ILE A O 1
ATOM 711 N N . LYS A 1 94 ? -10.225 1.293 4.518 1.00 90.94 94 LYS A N 1
ATOM 712 C CA . LYS A 1 94 ? -10.675 0.063 3.847 1.00 90.94 94 LYS A CA 1
ATOM 713 C C . LYS A 1 94 ? -10.333 0.065 2.347 1.00 90.94 94 LYS A C 1
ATOM 715 O O . LYS A 1 94 ? -9.688 -0.885 1.904 1.00 90.94 94 LYS A O 1
ATOM 720 N N . PRO A 1 95 ? -10.673 1.109 1.557 1.00 92.75 95 PRO A N 1
ATOM 721 C CA . PRO A 1 95 ? -10.193 1.220 0.179 1.00 92.75 95 PRO A CA 1
ATOM 722 C C . PRO A 1 95 ? -8.670 1.154 0.059 1.00 92.75 95 PRO A C 1
ATOM 724 O O . PRO A 1 95 ? -8.160 0.408 -0.774 1.00 92.75 95 PRO A O 1
ATOM 727 N N . ALA A 1 96 ? -7.940 1.896 0.897 1.00 95.12 96 ALA A N 1
ATOM 728 C CA . ALA A 1 96 ? -6.482 1.918 0.853 1.00 95.12 96 ALA A CA 1
ATOM 729 C C . ALA A 1 96 ? -5.884 0.534 1.131 1.00 95.12 96 ALA A C 1
ATOM 731 O O . ALA A 1 96 ? -5.024 0.073 0.386 1.00 95.12 96 ALA A O 1
ATOM 732 N N . ALA A 1 97 ? -6.394 -0.168 2.143 1.00 95.81 97 ALA A N 1
ATOM 733 C CA . ALA A 1 97 ? -5.993 -1.526 2.475 1.00 95.81 97 ALA A CA 1
ATOM 734 C C . ALA A 1 97 ? -6.277 -2.508 1.334 1.00 95.81 97 ALA A C 1
ATOM 736 O O . ALA A 1 97 ? -5.412 -3.313 0.994 1.00 95.81 97 ALA A O 1
ATOM 737 N N . PHE A 1 98 ? -7.451 -2.417 0.705 1.00 96.38 98 PHE A N 1
ATOM 738 C CA . PHE A 1 98 ? -7.802 -3.243 -0.449 1.00 96.38 98 PHE A CA 1
ATOM 739 C C . PHE A 1 98 ? -6.826 -3.044 -1.617 1.00 96.38 98 PHE A C 1
ATOM 741 O O . PHE A 1 98 ? -6.277 -4.017 -2.137 1.00 96.38 98 PHE A O 1
ATOM 748 N N . PHE A 1 99 ? -6.559 -1.793 -2.000 1.00 97.69 99 PHE A N 1
ATOM 749 C CA . PHE A 1 99 ? -5.612 -1.506 -3.077 1.00 97.69 99 PHE A CA 1
ATOM 750 C C . PHE A 1 99 ? -4.175 -1.872 -2.703 1.00 97.69 99 PHE A C 1
ATOM 752 O O . PHE A 1 99 ? -3.439 -2.346 -3.566 1.00 97.69 99 PHE A O 1
ATOM 759 N N . ASN A 1 100 ? -3.785 -1.742 -1.432 1.00 98.12 100 ASN A N 1
ATOM 760 C CA . ASN A 1 100 ? -2.461 -2.163 -0.988 1.00 98.12 100 ASN A CA 1
ATOM 761 C C . ASN A 1 100 ? -2.274 -3.679 -1.083 1.00 98.12 100 ASN A C 1
ATOM 763 O O . ASN A 1 100 ? -1.217 -4.132 -1.506 1.00 98.12 100 ASN A O 1
ATOM 767 N N . ILE A 1 101 ? -3.302 -4.470 -0.751 1.00 98.38 101 ILE A N 1
ATOM 768 C CA . ILE A 1 101 ? -3.270 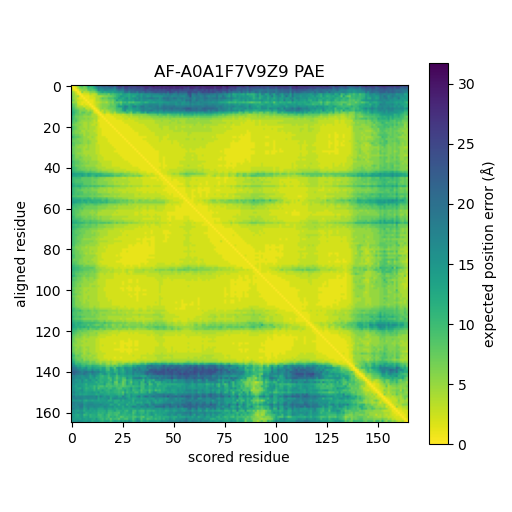-5.925 -0.955 1.00 98.38 101 ILE A CA 1
ATOM 769 C C . ILE A 1 101 ? -3.020 -6.229 -2.430 1.00 98.38 101 ILE A C 1
ATOM 771 O O . ILE A 1 101 ? -2.113 -6.991 -2.745 1.00 98.38 101 ILE A O 1
ATOM 775 N N . ILE A 1 102 ? -3.777 -5.605 -3.338 1.00 98.12 102 ILE A N 1
ATOM 776 C CA . ILE A 1 102 ? -3.595 -5.808 -4.781 1.00 98.12 102 ILE A CA 1
ATOM 777 C C . ILE A 1 102 ? -2.170 -5.438 -5.205 1.00 98.12 102 ILE A C 1
ATOM 779 O O . ILE A 1 102 ? -1.519 -6.229 -5.883 1.00 98.12 102 ILE A O 1
ATOM 783 N N . LEU A 1 103 ? -1.674 -4.272 -4.784 1.00 97.75 103 LEU A N 1
ATOM 784 C CA . LEU A 1 103 ? -0.337 -3.792 -5.128 1.00 97.75 103 LEU A CA 1
ATOM 785 C C . LEU A 1 103 ? 0.754 -4.764 -4.657 1.00 97.75 103 LEU A C 1
ATOM 787 O O . LEU A 1 103 ? 1.607 -5.165 -5.447 1.00 97.75 103 LEU A O 1
ATOM 791 N N . MET A 1 104 ? 0.688 -5.203 -3.398 1.00 98.12 104 MET A N 1
ATOM 792 C CA . MET A 1 104 ? 1.641 -6.164 -2.844 1.00 98.12 104 MET A CA 1
ATOM 793 C C . MET A 1 104 ? 1.571 -7.514 -3.560 1.00 98.12 104 MET A C 1
ATOM 795 O O . MET A 1 104 ? 2.607 -8.104 -3.852 1.00 98.12 104 MET A O 1
ATOM 799 N N . MET A 1 105 ? 0.375 -7.991 -3.913 1.00 97.69 105 MET A N 1
ATOM 800 C CA . MET A 1 105 ? 0.231 -9.229 -4.682 1.00 97.69 105 MET A CA 1
ATOM 801 C C . MET A 1 105 ? 0.796 -9.095 -6.102 1.00 97.69 105 MET A C 1
ATOM 803 O O . MET A 1 105 ? 1.416 -10.033 -6.598 1.00 97.69 105 MET A O 1
ATOM 807 N N . LEU A 1 106 ? 0.648 -7.937 -6.752 1.00 96.69 106 LEU A N 1
ATOM 808 C CA . LEU A 1 106 ? 1.258 -7.681 -8.0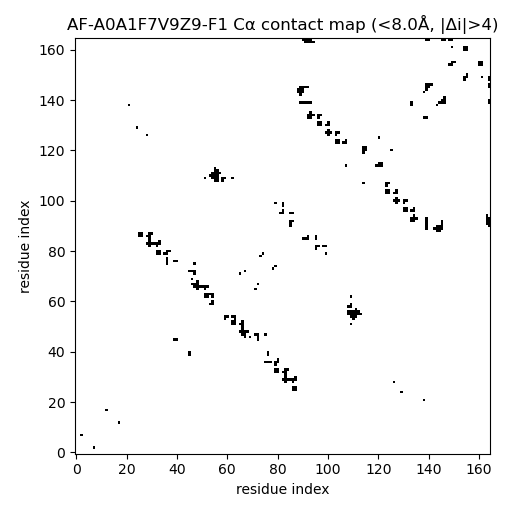60 1.00 96.69 106 LEU A CA 1
ATOM 809 C C . LEU A 1 106 ? 2.792 -7.682 -7.980 1.00 96.69 106 LEU A C 1
ATOM 811 O O . LEU A 1 106 ? 3.443 -8.307 -8.820 1.00 96.69 106 LEU A O 1
ATOM 815 N N . PHE A 1 107 ? 3.382 -7.055 -6.959 1.00 96.06 107 PHE A N 1
ATOM 816 C CA . PHE A 1 107 ? 4.831 -7.114 -6.720 1.00 96.06 107 PHE A CA 1
ATOM 817 C C . PHE A 1 107 ? 5.309 -8.529 -6.379 1.00 96.06 107 PHE A C 1
ATOM 819 O O . PHE A 1 107 ? 6.322 -8.990 -6.906 1.00 96.06 107 PHE A O 1
ATOM 826 N N . PHE A 1 108 ? 4.537 -9.272 -5.584 1.00 96.44 108 PHE A N 1
ATOM 827 C CA . PHE A 1 108 ? 4.847 -10.661 -5.272 1.00 96.44 108 PHE A CA 1
ATOM 828 C C . PHE A 1 108 ? 4.913 -11.528 -6.538 1.00 96.44 108 PHE A C 1
ATOM 830 O O . PHE A 1 108 ? 5.899 -12.231 -6.768 1.00 96.44 108 PHE A O 1
ATOM 837 N N . VAL A 1 109 ? 3.873 -11.460 -7.375 1.00 96.12 109 VAL A N 1
ATOM 838 C CA . VAL A 1 109 ? 3.736 -12.320 -8.558 1.00 96.12 109 VAL A CA 1
ATOM 839 C C . VAL A 1 109 ? 4.686 -11.906 -9.684 1.00 96.12 109 VAL A C 1
ATOM 841 O O . VAL A 1 109 ? 5.205 -12.777 -10.378 1.00 96.12 109 VAL A O 1
ATOM 844 N N . SER A 1 110 ? 4.959 -10.610 -9.862 1.00 96.06 110 SER A N 1
ATOM 845 C CA . SER A 1 110 ? 5.927 -10.140 -10.869 1.00 96.06 110 SER A CA 1
ATOM 846 C C . SER A 1 110 ? 7.361 -10.578 -10.556 1.00 96.06 110 SER A C 1
ATOM 848 O O . SER A 1 110 ? 8.105 -10.944 -11.465 1.00 96.06 110 SER A O 1
ATOM 850 N N . GLY A 1 111 ? 7.741 -10.615 -9.279 1.00 94.38 111 GLY A N 1
ATOM 851 C CA . GLY A 1 111 ? 9.037 -11.103 -8.809 1.00 94.38 111 GLY A CA 1
ATOM 852 C C . GLY A 1 111 ? 9.060 -12.579 -8.399 1.00 94.38 111 GLY A C 1
ATOM 853 O O . GLY A 1 111 ? 9.863 -12.924 -7.538 1.00 94.38 111 GLY A O 1
ATOM 854 N N . TRP A 1 112 ? 8.200 -13.447 -8.952 1.00 94.00 112 TRP A N 1
ATOM 855 C CA . TRP A 1 112 ? 7.924 -14.797 -8.422 1.00 94.00 112 TRP A CA 1
ATOM 856 C C . TRP A 1 112 ? 9.162 -15.593 -7.985 1.00 94.00 112 TRP A C 1
ATOM 858 O O . TRP A 1 112 ? 9.209 -16.077 -6.857 1.00 94.00 112 TRP A O 1
ATOM 868 N N . ILE A 1 113 ? 10.176 -15.737 -8.848 1.00 93.00 113 ILE A N 1
ATOM 869 C CA . ILE A 1 113 ? 11.356 -16.567 -8.542 1.00 93.00 113 ILE A CA 1
ATOM 870 C C . ILE A 1 113 ? 12.146 -15.973 -7.371 1.00 93.00 113 ILE A C 1
ATOM 872 O O . ILE A 1 113 ? 12.506 -16.688 -6.440 1.00 93.00 113 ILE A O 1
ATOM 876 N N . MET A 1 114 ? 12.378 -14.658 -7.391 1.00 91.75 114 MET A N 1
ATOM 877 C CA . MET A 1 114 ? 13.085 -13.955 -6.319 1.00 91.75 114 MET A CA 1
ATOM 878 C C . MET A 1 114 ? 12.298 -14.028 -5.009 1.00 91.75 114 MET A C 1
ATOM 880 O O . MET A 1 114 ? 12.850 -14.395 -3.976 1.00 91.75 114 MET A O 1
ATOM 884 N N . ASN A 1 115 ? 10.994 -13.768 -5.064 1.00 93.44 115 ASN A N 1
ATOM 885 C CA . ASN A 1 115 ? 10.126 -13.722 -3.893 1.00 93.44 115 ASN A CA 1
ATOM 886 C C . ASN A 1 115 ? 9.874 -15.093 -3.256 1.00 93.44 115 ASN A C 1
ATOM 888 O O . ASN A 1 115 ? 9.565 -15.146 -2.071 1.00 93.44 115 ASN A O 1
ATOM 892 N N . THR A 1 116 ? 10.013 -16.184 -4.015 1.00 93.19 116 THR A N 1
ATOM 893 C CA . THR A 1 116 ? 9.827 -17.560 -3.516 1.00 93.19 116 THR A CA 1
ATOM 894 C C . THR A 1 116 ? 11.132 -18.269 -3.159 1.00 93.19 116 THR A C 1
ATOM 896 O O . THR A 1 116 ? 11.103 -19.354 -2.576 1.00 93.19 116 THR A O 1
ATOM 899 N N . SER A 1 117 ? 12.281 -17.654 -3.453 1.00 91.81 117 SER A N 1
ATOM 900 C CA . SER A 1 117 ? 13.612 -18.242 -3.246 1.00 91.81 117 SER A CA 1
ATOM 901 C C . SER A 1 117 ? 13.924 -18.598 -1.786 1.00 91.81 117 SER A C 1
ATOM 903 O O . SER A 1 117 ? 14.654 -19.554 -1.530 1.00 91.81 117 SER A O 1
ATOM 905 N N . HIS A 1 118 ? 13.338 -17.873 -0.830 1.00 91.19 118 HIS A N 1
ATOM 906 C CA . HIS A 1 118 ? 13.504 -18.099 0.610 1.00 91.19 118 HIS A CA 1
ATOM 907 C C . HIS A 1 118 ? 12.238 -18.653 1.286 1.00 91.19 118 HIS A C 1
ATOM 909 O O . HIS A 1 118 ? 12.145 -18.675 2.512 1.00 91.19 118 HIS A O 1
ATOM 915 N N . GLY A 1 119 ? 11.270 -19.122 0.493 1.00 91.69 119 GLY A N 1
ATOM 916 C CA . GLY A 1 119 ? 9.983 -19.632 0.958 1.00 91.69 119 GLY A CA 1
ATOM 917 C C . GLY A 1 119 ? 8.791 -18.855 0.390 1.00 91.69 119 GLY A C 1
ATOM 918 O O . GLY A 1 119 ? 8.963 -17.832 -0.264 1.00 91.69 119 GLY A O 1
ATOM 919 N N . PRO A 1 120 ? 7.556 -19.333 0.620 1.00 88.75 120 PRO A N 1
ATOM 920 C CA . PRO A 1 120 ? 6.355 -18.754 0.015 1.00 88.75 120 PRO A CA 1
ATOM 921 C C . PRO A 1 120 ? 5.890 -17.444 0.669 1.00 88.75 120 PRO A C 1
ATOM 923 O O . PRO A 1 120 ? 5.000 -16.787 0.135 1.00 88.75 120 PRO A O 1
ATOM 926 N N . VAL A 1 121 ? 6.442 -17.080 1.832 1.00 94.88 121 VAL A N 1
ATOM 927 C CA . VAL A 1 121 ? 6.070 -15.878 2.585 1.00 94.88 121 VAL A CA 1
ATOM 928 C C . VAL A 1 121 ? 7.257 -14.931 2.613 1.00 94.88 121 VAL A C 1
ATOM 930 O O . VAL A 1 121 ? 8.302 -15.259 3.168 1.00 94.88 121 VAL A O 1
ATOM 933 N N . ASN A 1 122 ? 7.064 -13.746 2.047 1.00 95.44 122 ASN A N 1
ATOM 934 C CA . ASN A 1 122 ? 8.036 -12.664 2.053 1.00 95.44 122 ASN A CA 1
ATOM 935 C C . ASN A 1 122 ? 7.371 -11.350 2.507 1.00 95.44 122 ASN A C 1
ATOM 937 O O . ASN A 1 122 ? 6.212 -11.337 2.932 1.00 95.44 122 ASN A O 1
ATOM 941 N N . GLU A 1 123 ? 8.090 -10.239 2.403 1.00 95.50 123 GLU A N 1
ATOM 942 C CA . GLU A 1 123 ? 7.618 -8.914 2.783 1.00 95.50 123 GLU A CA 1
ATOM 943 C C . GLU A 1 123 ? 6.292 -8.528 2.111 1.00 95.50 123 GLU A C 1
ATOM 945 O O . GLU A 1 123 ? 5.387 -8.068 2.802 1.00 95.50 123 GLU A O 1
ATOM 950 N N . HIS A 1 124 ? 6.104 -8.814 0.818 1.00 96.88 124 HIS A N 1
ATOM 951 C CA . HIS A 1 124 ? 4.867 -8.491 0.102 1.00 96.88 124 HIS A CA 1
ATOM 952 C C . HIS A 1 124 ? 3.660 -9.232 0.690 1.00 96.88 124 HIS A C 1
ATOM 954 O O . HIS A 1 124 ? 2.602 -8.639 0.909 1.00 96.88 124 HIS A O 1
ATOM 960 N N . ILE A 1 125 ? 3.825 -10.519 1.013 1.00 97.62 125 ILE A N 1
ATOM 961 C CA . ILE A 1 125 ? 2.771 -11.314 1.654 1.00 97.62 125 ILE A CA 1
ATOM 962 C C . ILE A 1 125 ? 2.468 -10.780 3.056 1.00 97.62 125 ILE A C 1
ATOM 964 O O . ILE A 1 125 ? 1.301 -10.610 3.406 1.00 97.62 125 ILE A O 1
ATOM 968 N N . ILE A 1 126 ? 3.492 -10.458 3.851 1.00 97.94 126 ILE A N 1
ATOM 969 C CA . ILE A 1 126 ? 3.295 -9.886 5.190 1.00 97.94 126 ILE A CA 1
ATOM 970 C C . ILE A 1 126 ? 2.563 -8.542 5.108 1.00 97.94 126 ILE A C 1
ATOM 972 O O . ILE A 1 126 ? 1.604 -8.319 5.845 1.00 97.94 126 ILE A O 1
ATOM 976 N N . TYR A 1 127 ? 2.946 -7.669 4.180 1.00 98.06 127 TYR A N 1
ATOM 977 C CA . TYR A 1 127 ? 2.312 -6.366 3.976 1.00 98.06 127 TYR A CA 1
ATOM 978 C C . TYR A 1 127 ? 0.862 -6.494 3.499 1.00 98.06 127 TYR A C 1
ATOM 980 O O . TYR A 1 127 ? -0.004 -5.743 3.960 1.00 98.06 127 TYR A O 1
ATOM 988 N N . ALA A 1 128 ? 0.558 -7.479 2.648 1.00 97.88 128 ALA A N 1
ATOM 989 C CA . ALA A 1 128 ? -0.811 -7.806 2.259 1.00 97.88 128 ALA A CA 1
ATOM 990 C C . ALA A 1 128 ? -1.642 -8.306 3.455 1.00 97.88 128 ALA A C 1
ATOM 992 O O . ALA A 1 128 ? -2.767 -7.850 3.648 1.00 97.88 128 ALA A O 1
ATOM 993 N N . LEU A 1 129 ? -1.092 -9.178 4.305 1.00 97.12 129 LEU A N 1
ATOM 994 C CA . LEU A 1 129 ? -1.786 -9.680 5.499 1.00 97.12 129 LEU A CA 1
ATOM 995 C C . LEU A 1 129 ? -2.046 -8.576 6.532 1.00 97.12 129 LEU A C 1
ATOM 997 O O . LEU A 1 129 ? -3.157 -8.471 7.053 1.00 97.12 129 LEU A O 1
ATOM 1001 N N . VAL A 1 130 ? -1.058 -7.712 6.782 1.00 96.69 130 VAL A N 1
ATOM 1002 C CA . VAL A 1 130 ? -1.220 -6.529 7.642 1.00 96.69 130 VAL A CA 1
ATOM 1003 C C . VAL A 1 130 ? -2.275 -5.586 7.064 1.00 96.69 130 VAL A C 1
ATOM 1005 O O . VAL A 1 130 ? -3.107 -5.065 7.796 1.00 96.69 130 VAL A O 1
ATOM 1008 N N . SER A 1 131 ? -2.319 -5.413 5.745 1.00 96.19 131 SER A N 1
ATOM 1009 C CA . SER A 1 131 ? -3.391 -4.646 5.098 1.00 96.19 131 SER A CA 1
ATOM 1010 C C . SER A 1 131 ? -4.752 -5.329 5.257 1.00 96.19 131 SER A C 1
ATOM 1012 O O . SER A 1 131 ? -5.745 -4.658 5.514 1.00 96.19 131 SER A O 1
ATOM 1014 N N . GLY A 1 132 ? -4.805 -6.662 5.205 1.00 95.31 132 GLY A N 1
ATOM 1015 C CA . GLY A 1 132 ? -6.002 -7.451 5.497 1.00 95.31 132 GLY A CA 1
ATOM 1016 C C . GLY A 1 132 ? -6.567 -7.181 6.893 1.00 95.31 132 GLY A C 1
ATOM 1017 O O . GLY A 1 132 ? -7.779 -7.022 7.034 1.00 95.31 132 GLY A O 1
ATOM 1018 N N . LEU A 1 133 ? -5.707 -7.026 7.907 1.00 92.69 133 LEU A N 1
ATOM 1019 C CA . LEU A 1 133 ? -6.125 -6.623 9.256 1.00 92.69 133 LEU A CA 1
ATOM 1020 C C . LEU A 1 133 ? -6.911 -5.301 9.235 1.00 92.69 133 LEU A C 1
ATOM 1022 O O . LEU A 1 133 ? -7.934 -5.185 9.905 1.00 92.69 133 LEU A O 1
ATOM 1026 N N . PHE A 1 134 ? -6.472 -4.326 8.437 1.00 91.25 134 PHE A N 1
ATOM 1027 C CA . PHE A 1 134 ? -7.140 -3.028 8.299 1.00 91.25 134 PHE A CA 1
ATOM 1028 C C . PHE A 1 134 ? -8.351 -3.046 7.361 1.00 91.25 134 PHE A C 1
ATOM 1030 O O . PHE A 1 134 ? -9.252 -2.228 7.520 1.00 91.25 134 PHE A O 1
ATOM 1037 N N . LEU A 1 135 ? -8.398 -3.975 6.403 1.00 90.75 135 LEU A N 1
ATOM 1038 C CA . LEU A 1 135 ? -9.549 -4.158 5.521 1.00 90.75 135 LEU A CA 1
ATOM 1039 C C . LEU A 1 135 ? -10.745 -4.760 6.270 1.00 90.75 135 LEU A C 1
ATOM 1041 O O . LEU A 1 135 ? -11.881 -4.335 6.061 1.00 90.75 135 LEU A O 1
ATOM 1045 N N . PHE A 1 136 ? -10.491 -5.754 7.125 1.00 86.00 136 PHE A N 1
ATOM 1046 C CA . PHE A 1 136 ? -11.535 -6.478 7.856 1.00 86.00 136 PHE A CA 1
ATOM 1047 C C . PHE A 1 136 ? -11.787 -5.940 9.268 1.00 86.00 136 PHE A C 1
ATOM 1049 O O . PHE A 1 136 ? -12.842 -6.209 9.838 1.00 86.00 136 PHE A O 1
ATOM 1056 N N . GLY A 1 137 ? -10.844 -5.193 9.843 1.00 78.44 137 GLY A N 1
ATOM 1057 C CA . GLY A 1 137 ? -11.001 -4.570 11.153 1.00 78.44 137 GLY A CA 1
ATOM 1058 C C . GLY A 1 137 ? -11.609 -3.167 11.090 1.00 78.44 137 GLY A C 1
ATOM 1059 O O . GLY A 1 137 ? -11.416 -2.421 10.135 1.00 78.44 137 GLY A O 1
ATOM 1060 N N . GLU A 1 138 ? -12.292 -2.757 12.159 1.00 67.69 138 GLU A N 1
ATOM 1061 C CA . GLU A 1 138 ? -12.863 -1.405 12.305 1.00 67.69 138 GLU A CA 1
ATOM 1062 C C . GLU A 1 138 ? -11.837 -0.374 12.817 1.00 67.69 138 GLU A C 1
ATOM 1064 O O . GLU A 1 138 ? -12.150 0.526 13.595 1.00 67.69 138 GLU A O 1
ATOM 1069 N N . PHE A 1 139 ? -10.575 -0.491 12.401 1.00 59.91 139 PHE A N 1
ATOM 1070 C CA . PHE A 1 139 ? -9.484 0.339 12.927 1.00 59.91 139 PHE A CA 1
ATOM 1071 C C . PHE A 1 139 ? -9.487 1.783 12.401 1.00 59.91 139 PHE A C 1
ATOM 1073 O O . PHE A 1 139 ? -8.818 2.629 12.983 1.00 59.91 139 PHE A O 1
ATOM 1080 N N . GLY A 1 140 ? -10.248 2.093 11.343 1.00 55.00 140 GLY A N 1
ATOM 1081 C CA . GLY A 1 140 ? -10.462 3.478 10.895 1.00 55.00 140 GLY A CA 1
ATOM 1082 C C . GLY A 1 140 ? -11.266 4.303 11.909 1.00 55.00 140 GLY A C 1
ATOM 1083 O O . GLY A 1 140 ? -10.975 5.474 12.153 1.00 55.00 140 GLY A O 1
ATOM 1084 N N . HIS A 1 141 ? -12.217 3.667 12.598 1.00 54.09 141 HIS A N 1
ATOM 1085 C CA . HIS A 1 141 ? -13.106 4.333 13.551 1.00 54.09 141 HIS A CA 1
ATOM 1086 C C . HIS A 1 141 ? -12.417 4.711 14.873 1.00 54.09 141 HIS A C 1
ATOM 1088 O O . HIS A 1 141 ? -12.924 5.544 15.623 1.00 54.09 141 HIS A O 1
ATOM 1094 N N . TRP A 1 142 ? -11.254 4.125 15.164 1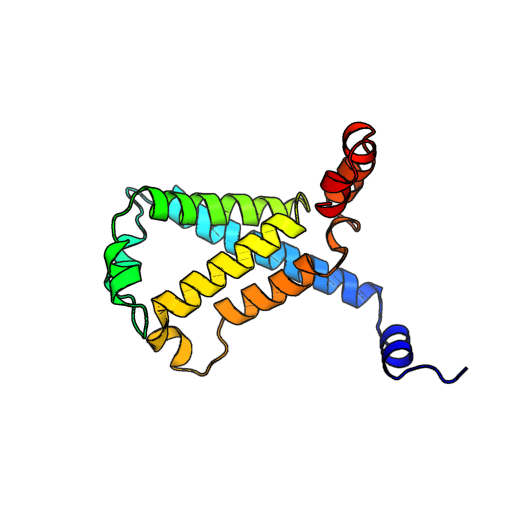.00 54.84 142 TRP A N 1
ATOM 1095 C CA . TRP A 1 142 ? -10.497 4.367 16.388 1.00 54.84 142 TRP A CA 1
ATOM 1096 C C . TRP A 1 142 ? -9.185 5.086 16.046 1.00 54.84 142 TRP A C 1
ATOM 1098 O O . TRP A 1 142 ? -8.264 4.495 15.494 1.00 54.84 142 TRP A O 1
ATOM 1108 N N . TYR A 1 143 ? -9.091 6.375 16.397 1.00 59.75 143 TYR A N 1
ATOM 1109 C CA . TYR A 1 143 ? -7.903 7.232 16.205 1.00 59.75 143 TYR A CA 1
ATOM 1110 C C . TYR A 1 143 ? -7.506 7.553 14.740 1.00 59.75 143 TYR A C 1
ATOM 1112 O O . TYR A 1 143 ? -6.362 7.942 14.485 1.00 59.75 143 TYR A O 1
ATOM 1120 N N . GLY A 1 144 ? -8.433 7.437 13.782 1.00 64.00 144 GLY A N 1
ATOM 1121 C CA . GLY A 1 144 ? -8.296 7.928 12.401 1.00 64.00 144 GLY A CA 1
ATOM 1122 C C . GLY A 1 144 ? -9.244 9.090 12.076 1.00 64.00 144 GLY A C 1
ATOM 1123 O O . GLY A 1 144 ? -10.235 9.310 12.778 1.00 64.00 144 GLY A O 1
ATOM 1124 N N . LEU A 1 145 ? -8.967 9.837 10.999 1.00 70.06 145 LEU A N 1
ATOM 1125 C CA . LEU A 1 145 ? -9.893 10.853 10.470 1.00 70.06 145 LEU A CA 1
ATOM 1126 C C . LEU A 1 145 ? -11.254 10.265 10.053 1.00 70.06 145 LEU A C 1
ATOM 1128 O O . LEU A 1 145 ? -12.252 10.989 10.082 1.00 70.06 145 LEU A O 1
ATOM 1132 N N . ASP A 1 146 ? -11.319 8.966 9.746 1.00 69.88 146 ASP A N 1
ATOM 1133 C CA . ASP A 1 146 ? -12.555 8.229 9.451 1.00 69.88 146 ASP A CA 1
ATOM 1134 C C . ASP A 1 146 ? -13.609 8.398 10.565 1.00 69.88 146 ASP A C 1
ATOM 1136 O O . ASP A 1 146 ? -14.801 8.554 10.281 1.00 69.88 146 ASP A O 1
ATOM 1140 N N . TYR A 1 147 ? -13.191 8.496 11.834 1.00 68.38 147 TYR A N 1
ATOM 1141 C CA . TYR A 1 147 ? -14.094 8.772 12.958 1.00 68.38 147 TYR A CA 1
ATOM 1142 C C . TYR A 1 147 ? -14.799 10.133 12.848 1.00 68.38 147 TYR A C 1
ATOM 1144 O O . TYR A 1 147 ? -15.990 10.264 13.138 1.00 68.38 147 TYR A O 1
ATOM 1152 N N . PHE A 1 148 ? -14.075 11.170 12.423 1.00 67.06 148 PHE A N 1
ATOM 1153 C CA . PHE A 1 148 ? -14.636 12.514 12.289 1.00 67.06 148 PHE A CA 1
ATOM 1154 C C . PHE A 1 148 ? -15.497 12.631 11.029 1.00 67.06 148 PHE A C 1
ATOM 1156 O O . PHE A 1 148 ? -16.582 13.213 11.070 1.00 67.06 148 PHE A O 1
ATOM 1163 N N . ILE A 1 149 ? -15.046 12.036 9.922 1.00 68.56 149 ILE A N 1
ATOM 1164 C CA . ILE A 1 149 ? -15.726 12.105 8.624 1.00 68.56 149 ILE A CA 1
ATOM 1165 C C . ILE A 1 149 ? -17.037 11.308 8.644 1.00 68.56 149 ILE A C 1
ATOM 1167 O O . ILE A 1 149 ? -18.062 11.807 8.172 1.00 68.56 149 ILE A O 1
ATOM 1171 N N . SER A 1 150 ? -17.058 10.128 9.271 1.00 66.56 150 SER A N 1
ATOM 1172 C CA . SER A 1 150 ? -18.272 9.306 9.421 1.00 66.56 150 SER A CA 1
ATOM 1173 C C . SER A 1 150 ? -19.379 9.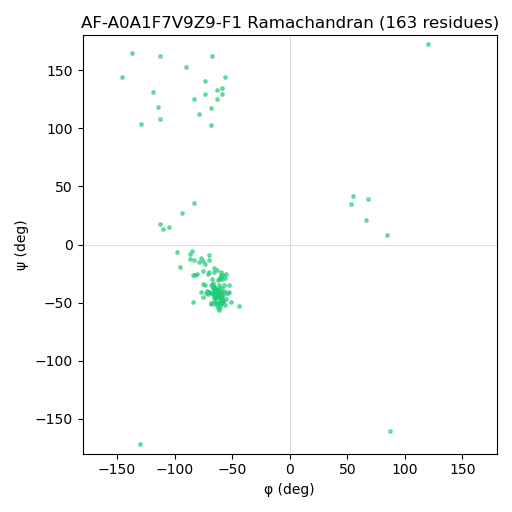979 10.246 1.00 66.56 150 SER A C 1
ATOM 1175 O O . SER A 1 150 ? -20.559 9.666 10.080 1.00 66.56 150 SER A O 1
ATOM 1177 N N . ARG A 1 151 ? -19.036 10.962 11.090 1.00 72.94 151 ARG A N 1
ATOM 1178 C CA . ARG A 1 151 ? -19.998 11.758 11.874 1.00 72.94 151 ARG A CA 1
ATOM 1179 C C . ARG A 1 151 ? -20.581 12.956 11.125 1.00 72.94 151 ARG A C 1
ATOM 1181 O O . ARG A 1 151 ? -21.479 13.619 11.642 1.00 72.94 151 ARG A O 1
ATOM 1188 N N . THR A 1 152 ? -20.111 13.245 9.914 1.00 76.12 152 THR A N 1
ATOM 1189 C CA . THR A 1 152 ? -20.679 14.328 9.105 1.00 76.12 152 THR A CA 1
ATOM 1190 C C . THR A 1 152 ? -22.050 13.935 8.546 1.00 76.12 152 THR A C 1
ATOM 1192 O O . THR A 1 152 ? -22.261 12.809 8.091 1.00 76.12 152 THR A O 1
ATOM 1195 N N . LYS A 1 153 ? -22.999 14.886 8.521 1.00 73.12 153 LYS A N 1
ATOM 1196 C CA . LYS A 1 153 ? -24.360 14.664 7.984 1.00 73.12 153 LYS A CA 1
ATOM 1197 C C . LYS A 1 153 ? -24.348 14.166 6.530 1.00 73.12 153 LYS A C 1
ATOM 1199 O O . LYS A 1 153 ? -25.244 13.431 6.124 1.00 73.12 153 LYS A O 1
ATOM 1204 N N . PHE A 1 154 ? -23.319 14.535 5.764 1.00 74.88 154 PHE A N 1
ATOM 1205 C CA . PHE A 1 154 ? -23.127 14.094 4.383 1.00 74.88 154 PHE A CA 1
ATOM 1206 C C . PHE A 1 154 ? -22.902 12.580 4.285 1.00 74.88 154 PHE A C 1
ATOM 1208 O O . PHE A 1 154 ? -23.598 11.909 3.524 1.00 74.88 154 PHE A O 1
ATOM 1215 N N . VAL A 1 155 ? -21.992 12.027 5.092 1.00 73.62 155 VAL A N 1
ATOM 1216 C CA . VAL A 1 155 ? -21.691 10.587 5.091 1.00 73.62 155 VAL A CA 1
ATOM 1217 C C . VAL A 1 155 ? -22.838 9.787 5.708 1.00 73.62 155 VAL A C 1
ATOM 1219 O O . VAL A 1 155 ? -23.239 8.773 5.143 1.00 73.62 155 VAL A O 1
ATOM 1222 N N . GLN A 1 156 ? -23.455 10.286 6.783 1.00 74.81 156 GLN A N 1
ATOM 1223 C CA . GLN A 1 156 ? -24.609 9.627 7.411 1.00 74.81 156 GLN A CA 1
ATOM 1224 C C . GLN A 1 156 ? -25.823 9.508 6.481 1.00 74.81 156 GLN A C 1
ATOM 1226 O O . GLN A 1 156 ? -26.580 8.546 6.580 1.00 74.81 156 GLN A O 1
ATOM 1231 N N . SER A 1 157 ? -25.994 10.444 5.542 1.00 79.75 157 SER A N 1
ATOM 1232 C CA . SER A 1 157 ? -27.086 10.390 4.561 1.00 79.75 157 SER A CA 1
ATOM 1233 C C . SER A 1 157 ? -26.930 9.278 3.511 1.00 79.75 157 SER A C 1
ATOM 1235 O O . SER A 1 157 ? -27.886 8.972 2.798 1.00 79.75 157 SER A O 1
ATOM 1237 N N . ARG A 1 158 ? -25.743 8.659 3.392 1.00 83.00 158 ARG A N 1
ATOM 1238 C CA . ARG A 1 158 ? -25.421 7.672 2.350 1.00 83.00 158 ARG A CA 1
ATOM 1239 C C . ARG A 1 158 ? -24.828 6.403 2.961 1.00 83.00 158 ARG A C 1
ATOM 1241 O O . ARG A 1 158 ? -23.642 6.330 3.271 1.00 83.00 158 ARG A O 1
ATOM 1248 N N . SER A 1 159 ? -25.642 5.352 3.028 1.00 75.00 159 SER A N 1
ATOM 1249 C CA . SER A 1 159 ? -25.272 4.049 3.605 1.00 75.00 159 SER A CA 1
ATOM 1250 C C . SER A 1 159 ? -24.063 3.373 2.945 1.00 75.00 159 SER A C 1
ATOM 1252 O O . SER A 1 159 ? -23.368 2.603 3.602 1.00 75.00 159 SER A O 1
ATOM 1254 N N . TRP A 1 160 ? -23.779 3.658 1.670 1.00 77.38 160 TRP A N 1
ATOM 1255 C CA . TRP A 1 160 ? -22.603 3.120 0.978 1.00 77.38 160 TRP A CA 1
ATOM 1256 C C . TRP A 1 160 ? -21.296 3.805 1.399 1.00 77.38 160 TRP A C 1
ATOM 1258 O O . TRP A 1 160 ? -20.280 3.124 1.494 1.00 77.38 160 TRP A O 1
ATOM 1268 N N . LEU A 1 161 ? -21.321 5.111 1.707 1.00 73.75 161 LEU A N 1
ATOM 1269 C CA . LEU A 1 161 ? -20.141 5.832 2.198 1.00 73.75 161 LEU A CA 1
ATOM 1270 C C . LEU A 1 161 ? -19.757 5.331 3.587 1.00 73.75 161 LEU A C 1
ATOM 1272 O O . LEU A 1 161 ? -18.587 5.070 3.827 1.00 73.75 161 LEU A O 1
ATOM 1276 N N . LEU A 1 162 ? -20.739 5.100 4.464 1.00 70.81 162 LEU A N 1
ATOM 1277 C CA . LEU A 1 162 ? -20.507 4.564 5.811 1.00 70.81 162 LEU A CA 1
ATOM 1278 C C . LEU A 1 162 ? -19.746 3.232 5.827 1.00 70.81 162 LEU A C 1
ATOM 1280 O O . LEU A 1 162 ? -19.093 2.931 6.813 1.00 70.81 162 LEU A O 1
ATOM 1284 N N . ARG A 1 163 ? -19.809 2.431 4.757 1.00 72.38 163 ARG A N 1
ATOM 1285 C CA . ARG A 1 163 ? -19.064 1.163 4.682 1.00 72.38 163 ARG A CA 1
ATOM 1286 C C . ARG A 1 163 ? -17.570 1.360 4.422 1.00 72.38 163 ARG A C 1
ATOM 1288 O O . ARG A 1 163 ? -16.801 0.449 4.723 1.00 72.38 163 ARG A O 1
ATOM 1295 N N . LEU A 1 164 ? -17.188 2.502 3.847 1.00 68.94 164 LEU A N 1
ATOM 1296 C CA . LEU A 1 164 ? -15.808 2.851 3.495 1.00 68.94 164 LEU A CA 1
ATOM 1297 C C . LEU A 1 164 ? -15.026 3.440 4.677 1.00 68.94 164 LEU A C 1
ATOM 1299 O O . LEU A 1 164 ? -13.801 3.321 4.690 1.00 68.94 164 LEU A O 1
ATOM 1303 N N . PHE A 1 165 ? -15.747 4.046 5.624 1.00 64.75 165 PHE A N 1
ATOM 1304 C CA . PHE A 1 165 ? -15.256 4.588 6.896 1.00 64.75 165 PHE A CA 1
ATOM 1305 C C . PHE A 1 165 ? -15.451 3.576 8.046 1.00 64.75 165 PHE A C 1
ATOM 1307 O O . PHE A 1 165 ? -15.011 3.864 9.180 1.00 64.75 165 PHE A O 1
#

Solvent-accessible surface area (backbone atoms only — not comparable to full-atom values): 8473 Å² total; per-residue (Å²): 132,87,76,51,77,63,56,56,50,59,74,69,48,60,64,66,62,53,51,52,50,53,51,51,52,35,47,49,49,12,51,54,27,35,52,54,15,48,59,43,68,72,36,84,88,59,58,53,27,80,58,23,64,66,27,26,59,99,52,16,70,62,42,32,71,48,38,73,39,65,66,58,32,46,48,53,32,52,44,32,32,54,34,11,50,18,41,60,53,17,34,49,32,31,61,28,19,52,52,46,29,52,51,26,50,50,56,39,51,34,36,28,57,73,50,41,70,84,38,92,71,42,70,39,54,53,53,24,52,57,22,46,52,43,46,77,38,74,56,26,52,58,97,17,48,15,42,63,52,54,69,34,72,74,34,64,75,34,76,71,53,53,73,42,63

Sequence (165 aa):
MKTSSFDRLAHATDAKGFIILCLLLRFGMAILLLYAAWAKITAPDWSAAGYLKFASGPFALWFQSLAGNALVDGLVMYGELLIGLAFLFGCLIKPAAFFNIILMMLFFVSGWIMNTSHGPVNEHIIYALVSGLFLFGEFGHWYGLDYFISRTKFVQSRSWLLRLF

Secondary structure (DSSP, 8-state):
-PPPHHHHHHHHS-HHHHHHHHHHHHHHHHHHHHHHHHHHHHSTT--THHHHTT-BSTTHHHHHHTTT-HHHHHHHHHHHHHHHHHHHHT-SHHHHHHHHHHHHHHHHHHBHHHHHTT-S--HHHHHHHHHHHHHHS-TTTTTSHHHHHHTSHHHHT-TTGGGT-